Protein AF-A0A929SPZ2-F1 (afdb_monomer_lite)

pLDDT: mean 87.21, std 8.72, range [44.34, 96.0]

Sequence (78 aa):
MFPVSDKSKDVAEALISELNKYGNKLRLNLKNAVKNISESDGKISVLDSKGDTNIFDKCIIATGGKSYPLTGSTGDRI

Foldseek 3Di:
DAPPVNDPVVVVVVVVVVVCVVPPVDDDDPPWAWDDWDDDPQWIWTQTPVRDIDIDNDDDDDQADCPDVVVRRNHSVD

Radius of gyration: 15.69 Å; chains: 1; bounding box: 32×33×41 Å

Structure (mmCIF, N/CA/C/O backbone):
data_AF-A0A929SPZ2-F1
#
_entry.id   AF-A0A929SPZ2-F1
#
loop_
_atom_site.group_PDB
_atom_site.id
_atom_site.type_symbol
_atom_site.label_atom_id
_atom_site.label_alt_id
_atom_site.label_comp_id
_atom_site.label_asym_id
_atom_site.label_entity_id
_atom_site.label_seq_id
_atom_site.pdbx_PDB_ins_code
_atom_site.Cartn_x
_atom_site.Cartn_y
_atom_site.Cartn_z
_atom_site.occupancy
_atom_site.B_iso_or_equiv
_atom_site.auth_seq_id
_atom_site.auth_comp_id
_atom_site.auth_asym_id
_atom_site.auth_atom_id
_atom_site.pdbx_PDB_model_num
ATOM 1 N N . MET A 1 1 ? 2.360 -10.121 -21.279 1.00 77.50 1 MET A N 1
ATOM 2 C CA . MET A 1 1 ? 2.382 -8.709 -21.723 1.00 77.50 1 MET A CA 1
ATOM 3 C C . MET A 1 1 ? 3.405 -7.993 -20.852 1.00 77.50 1 MET A C 1
ATOM 5 O O . MET A 1 1 ? 3.383 -8.239 -19.654 1.00 77.50 1 MET A O 1
ATOM 9 N N . PHE A 1 2 ? 4.305 -7.195 -21.431 1.00 89.88 2 PHE A N 1
ATOM 10 C CA . PHE A 1 2 ? 5.410 -6.525 -20.726 1.00 89.88 2 PHE A CA 1
ATOM 11 C C . PHE A 1 2 ? 5.577 -5.091 -21.251 1.00 89.88 2 PHE A C 1
ATOM 13 O O . PHE A 1 2 ? 5.177 -4.832 -22.392 1.00 89.88 2 PHE A O 1
ATOM 20 N N . PRO A 1 3 ? 6.115 -4.152 -20.449 1.00 90.19 3 PRO A N 1
ATOM 21 C CA . PRO A 1 3 ? 6.454 -2.822 -20.943 1.00 90.19 3 PRO A CA 1
ATOM 22 C C . PRO A 1 3 ? 7.508 -2.922 -22.052 1.00 90.19 3 PRO A C 1
ATOM 24 O O . PRO A 1 3 ? 8.390 -3.773 -21.998 1.00 90.19 3 PRO A O 1
ATOM 27 N N . VAL A 1 4 ? 7.439 -2.032 -23.047 1.00 94.31 4 VAL A N 1
ATOM 28 C CA . VAL A 1 4 ? 8.381 -2.020 -24.188 1.00 94.31 4 VAL A CA 1
ATOM 29 C C . VAL A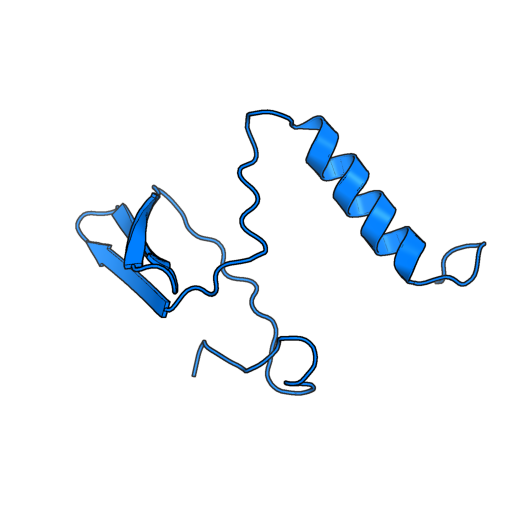 1 4 ? 9.833 -1.829 -23.732 1.00 94.31 4 VAL A C 1
ATOM 31 O O . VAL A 1 4 ? 10.755 -2.333 -24.360 1.00 94.31 4 VAL A O 1
ATOM 34 N N . SER A 1 5 ? 10.034 -1.124 -22.621 1.00 91.69 5 SER A N 1
ATOM 35 C CA . SER A 1 5 ? 11.335 -0.908 -21.985 1.00 91.69 5 SER A CA 1
ATOM 36 C C . SER A 1 5 ? 11.881 -2.120 -21.227 1.00 91.69 5 SER A C 1
ATOM 38 O O . SER A 1 5 ? 13.006 -2.055 -20.734 1.00 91.69 5 SER A O 1
ATOM 40 N N . ASP A 1 6 ? 11.071 -3.170 -21.073 1.00 91.31 6 ASP A N 1
ATOM 41 C CA . ASP A 1 6 ? 11.338 -4.362 -20.264 1.00 91.31 6 ASP A CA 1
ATOM 42 C C . ASP A 1 6 ? 11.651 -4.069 -18.779 1.00 91.31 6 ASP A C 1
ATOM 44 O O . ASP A 1 6 ? 12.227 -4.876 -18.052 1.00 91.31 6 ASP A O 1
ATOM 48 N N . LYS A 1 7 ? 11.254 -2.886 -18.288 1.00 93.88 7 LYS A N 1
ATOM 49 C CA . LYS A 1 7 ? 11.453 -2.451 -16.899 1.00 93.88 7 LYS A CA 1
ATOM 50 C C . LYS A 1 7 ? 10.135 -2.462 -16.139 1.00 93.88 7 LYS A C 1
ATOM 52 O O . LYS A 1 7 ? 9.236 -1.676 -16.420 1.00 93.88 7 LYS A O 1
ATOM 57 N N . SER A 1 8 ? 10.038 -3.290 -15.098 1.00 91.75 8 SER A N 1
ATOM 58 C CA . SER A 1 8 ? 8.866 -3.326 -14.203 1.00 91.75 8 SER A CA 1
ATOM 59 C C . SER A 1 8 ? 8.586 -1.982 -13.518 1.00 91.75 8 SER A C 1
ATOM 61 O O . SER A 1 8 ? 7.430 -1.657 -13.240 1.00 91.75 8 SER A O 1
ATOM 63 N N . LYS A 1 9 ? 9.636 -1.182 -13.292 1.00 92.56 9 LYS A N 1
ATOM 64 C CA . LYS A 1 9 ? 9.558 0.165 -12.714 1.00 92.56 9 LYS A CA 1
ATOM 65 C C . LYS A 1 9 ? 8.613 1.080 -13.496 1.00 92.56 9 LYS A C 1
ATOM 67 O O . LYS A 1 9 ? 7.868 1.836 -12.882 1.00 92.56 9 LYS A O 1
ATOM 72 N N . ASP A 1 10 ? 8.583 0.950 -14.816 1.00 92.94 10 ASP A N 1
ATOM 73 C CA . ASP A 1 10 ? 7.805 1.824 -15.693 1.00 92.94 10 ASP A CA 1
ATOM 74 C C . ASP A 1 10 ? 6.298 1.651 -15.469 1.00 92.94 10 ASP A C 1
ATOM 76 O O . ASP A 1 10 ? 5.537 2.614 -15.532 1.00 92.94 10 ASP A O 1
ATOM 80 N N . VAL A 1 11 ? 5.858 0.436 -15.124 1.00 93.56 11 VAL A N 1
ATOM 81 C CA . VAL A 1 11 ? 4.457 0.172 -14.768 1.00 93.56 11 VAL A CA 1
ATOM 82 C C . VAL A 1 11 ? 4.093 0.881 -13.462 1.00 93.56 11 VAL A C 1
ATOM 84 O O . VAL A 1 11 ? 3.048 1.524 -13.375 1.00 93.56 11 VAL A O 1
ATOM 87 N N . ALA A 1 12 ? 4.960 0.804 -12.448 1.00 91.38 12 ALA A N 1
ATOM 88 C CA . ALA A 1 12 ? 4.734 1.475 -11.169 1.00 91.38 12 ALA A CA 1
ATOM 89 C C . ALA A 1 12 ? 4.747 3.006 -11.318 1.00 91.38 12 ALA A C 1
ATOM 91 O O . ALA A 1 12 ? 3.881 3.689 -10.772 1.00 91.38 12 ALA A O 1
ATOM 92 N N . GLU A 1 13 ? 5.688 3.548 -12.092 1.00 91.38 13 GLU A N 1
ATOM 93 C CA . GLU A 1 13 ? 5.784 4.984 -12.369 1.00 91.38 13 GLU A CA 1
ATOM 94 C C . GLU A 1 13 ? 4.568 5.507 -13.138 1.00 91.38 13 GLU A C 1
ATOM 96 O O . GLU A 1 13 ? 4.063 6.579 -12.803 1.00 91.38 13 GLU A O 1
ATOM 101 N N . ALA A 1 14 ? 4.045 4.743 -14.101 1.00 92.94 14 ALA A N 1
ATOM 102 C CA . ALA A 1 14 ? 2.819 5.101 -14.810 1.00 92.94 14 ALA A CA 1
ATOM 103 C C . ALA A 1 14 ? 1.621 5.230 -13.852 1.00 92.94 14 ALA A C 1
ATOM 105 O O . ALA A 1 14 ? 0.888 6.217 -13.914 1.00 92.94 14 ALA A O 1
ATOM 106 N N . LEU A 1 15 ? 1.456 4.286 -12.918 1.00 90.81 15 LEU A N 1
ATOM 107 C CA . LEU A 1 15 ? 0.388 4.336 -11.912 1.00 90.81 15 LEU A CA 1
ATOM 108 C C . LEU A 1 15 ? 0.559 5.515 -10.946 1.00 90.81 15 LEU A C 1
ATOM 110 O O . LEU A 1 15 ? -0.408 6.213 -10.650 1.00 90.81 15 LEU A O 1
ATOM 114 N N . ILE A 1 16 ? 1.782 5.769 -10.474 1.00 88.69 16 ILE A N 1
ATOM 115 C CA . ILE A 1 16 ? 2.077 6.914 -9.599 1.00 88.69 16 ILE A CA 1
ATOM 116 C C . ILE A 1 16 ? 1.801 8.234 -10.330 1.00 88.69 16 ILE A C 1
ATOM 118 O O . ILE A 1 16 ? 1.212 9.146 -9.753 1.00 88.69 16 ILE A O 1
ATOM 122 N N . SER A 1 17 ? 2.188 8.337 -11.604 1.00 90.19 17 SER A N 1
ATOM 123 C CA . SER A 1 17 ? 1.916 9.509 -12.440 1.00 90.19 17 SER A CA 1
ATOM 124 C C . SER A 1 17 ? 0.415 9.755 -12.588 1.00 90.19 17 SER A C 1
ATOM 126 O O . SER A 1 17 ? -0.038 10.887 -12.414 1.00 90.19 17 SER A O 1
ATOM 128 N N . GLU A 1 18 ? -0.368 8.701 -12.823 1.00 91.25 18 GLU A N 1
ATOM 129 C CA . GLU A 1 18 ? -1.826 8.799 -12.909 1.00 91.25 18 GLU A CA 1
ATOM 130 C C . GLU A 1 18 ? -2.443 9.259 -11.583 1.00 91.25 18 GLU A C 1
ATOM 132 O O . GLU A 1 18 ? -3.258 10.179 -11.562 1.00 91.25 18 GLU A O 1
ATOM 137 N N . LEU A 1 19 ? -1.994 8.694 -10.459 1.00 88.19 19 LEU A N 1
ATOM 138 C CA . LEU A 1 19 ? -2.440 9.090 -9.122 1.00 88.19 19 LEU A CA 1
ATOM 139 C C . LEU A 1 19 ? -2.123 10.561 -8.812 1.00 88.19 19 LEU A C 1
ATOM 141 O O . LEU A 1 19 ? -2.957 11.267 -8.242 1.00 88.19 19 LEU A O 1
ATOM 145 N N . ASN A 1 20 ? -0.957 11.053 -9.231 1.00 85.69 20 ASN A N 1
ATOM 146 C CA . ASN A 1 20 ? -0.547 12.440 -9.008 1.00 85.69 20 ASN A CA 1
ATOM 147 C C . ASN A 1 20 ? -1.444 13.459 -9.730 1.00 85.69 20 ASN A C 1
ATOM 149 O O . ASN A 1 20 ? -1.568 14.590 -9.257 1.00 85.69 20 ASN A O 1
ATOM 153 N N . LYS A 1 21 ? -2.134 13.076 -10.815 1.00 89.38 21 LYS A N 1
ATOM 154 C CA . LYS A 1 21 ? -3.112 13.951 -11.494 1.00 89.38 21 LYS A CA 1
ATOM 155 C C . LYS A 1 21 ? -4.302 14.311 -10.600 1.00 89.38 21 LYS A C 1
ATOM 157 O O . LYS A 1 21 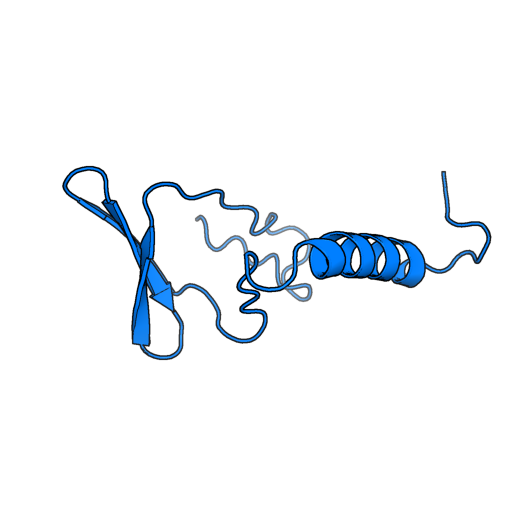? -4.932 15.345 -10.811 1.00 89.38 21 LYS A O 1
ATOM 162 N N . TYR A 1 22 ? -4.594 13.501 -9.581 1.00 86.06 22 TYR A N 1
ATOM 163 C CA . TYR A 1 22 ? -5.656 13.770 -8.607 1.00 86.06 22 TYR A CA 1
ATOM 164 C C . TYR A 1 22 ? -5.231 14.751 -7.495 1.00 86.06 22 TYR A C 1
ATOM 166 O O . TYR A 1 22 ? -6.081 15.194 -6.715 1.00 86.06 22 TYR A O 1
ATOM 174 N N . GLY A 1 23 ? -3.947 15.139 -7.451 1.00 74.62 23 GLY A N 1
ATOM 175 C CA . GLY A 1 23 ? -3.407 16.220 -6.625 1.00 74.62 23 GLY A CA 1
ATOM 176 C C . GLY A 1 23 ? -3.845 16.161 -5.159 1.00 74.62 23 GLY A C 1
ATOM 177 O O . GLY A 1 23 ? -3.725 15.137 -4.492 1.00 74.62 23 GLY A O 1
ATOM 178 N N . ASN A 1 24 ? -4.408 17.271 -4.670 1.00 68.56 24 ASN A N 1
ATOM 179 C CA . ASN A 1 24 ? -4.766 17.493 -3.261 1.00 68.56 24 ASN A CA 1
ATOM 180 C C . ASN A 1 24 ? -5.861 16.555 -2.719 1.00 68.56 24 ASN A C 1
ATOM 182 O O . ASN A 1 24 ? -6.102 16.536 -1.512 1.00 68.56 24 ASN A O 1
ATOM 186 N N . LYS A 1 25 ? -6.559 15.812 -3.589 1.00 74.88 25 LYS A N 1
ATOM 187 C CA . LYS A 1 25 ? -7.598 14.851 -3.180 1.00 74.88 25 LYS A CA 1
ATOM 188 C C . LYS A 1 25 ? -7.009 13.524 -2.705 1.00 74.88 25 LYS A C 1
ATOM 190 O O . LYS A 1 25 ? -7.722 12.737 -2.089 1.00 74.88 25 LYS A O 1
ATOM 195 N N . LEU A 1 26 ? -5.728 13.279 -2.980 1.00 78.12 26 LEU A N 1
ATOM 196 C CA . LEU A 1 26 ? -5.033 12.059 -2.608 1.00 78.12 26 LEU A CA 1
ATOM 197 C C . LEU A 1 26 ? -4.025 12.347 -1.491 1.00 78.12 26 LEU A C 1
ATOM 199 O O . LEU A 1 26 ? -3.077 13.108 -1.664 1.00 78.12 26 LEU A O 1
ATOM 203 N N . ARG A 1 27 ? -4.205 11.699 -0.337 1.00 76.38 27 ARG A N 1
ATOM 204 C CA . ARG A 1 27 ? -3.192 11.657 0.725 1.00 76.38 27 ARG A CA 1
ATOM 205 C C . ARG A 1 27 ? -2.470 10.318 0.664 1.00 76.38 27 ARG A C 1
ATOM 207 O O . ARG A 1 27 ? -3.037 9.291 1.019 1.00 76.38 27 ARG A O 1
ATOM 214 N N . LEU A 1 28 ? -1.220 10.342 0.212 1.00 77.88 28 LEU A N 1
ATOM 215 C CA . LEU A 1 28 ? -0.343 9.173 0.184 1.00 77.88 28 LEU A CA 1
ATOM 216 C C . LEU A 1 28 ? 0.505 9.132 1.456 1.00 77.88 28 LEU A C 1
ATOM 218 O O . LEU A 1 28 ? 1.354 9.996 1.668 1.00 77.88 28 LEU A O 1
ATOM 222 N N . ASN A 1 29 ? 0.308 8.103 2.280 1.00 76.62 29 ASN A N 1
ATOM 223 C CA . ASN A 1 29 ? 1.206 7.786 3.385 1.00 76.62 29 ASN A CA 1
ATOM 224 C C . ASN A 1 29 ? 1.935 6.472 3.089 1.00 76.62 29 ASN A C 1
ATOM 226 O O . ASN A 1 29 ? 1.405 5.392 3.318 1.00 76.62 29 ASN A O 1
ATOM 230 N N . LEU A 1 30 ? 3.147 6.582 2.542 1.00 77.88 30 LEU A N 1
ATOM 231 C CA . LEU A 1 30 ? 3.978 5.432 2.161 1.00 77.88 30 LEU A CA 1
ATOM 232 C C . LEU A 1 30 ? 4.996 5.037 3.239 1.00 77.88 30 LEU A C 1
ATOM 234 O O . LEU A 1 30 ? 5.758 4.095 3.045 1.00 77.88 30 LEU A O 1
ATOM 238 N N . LYS A 1 31 ? 5.074 5.796 4.338 1.00 80.75 31 LYS A N 1
ATOM 239 C CA . LYS A 1 31 ? 6.141 5.651 5.339 1.00 80.75 31 LYS A CA 1
ATOM 240 C C . LYS A 1 31 ? 5.672 5.001 6.632 1.00 80.75 31 LYS A C 1
ATOM 242 O O . LYS A 1 31 ? 6.497 4.433 7.340 1.00 80.75 31 LYS A O 1
ATOM 247 N N . ASN A 1 32 ? 4.383 5.097 6.946 1.00 87.62 32 ASN A N 1
ATOM 248 C CA . ASN A 1 32 ? 3.848 4.588 8.200 1.00 87.62 32 ASN A CA 1
ATOM 249 C C . ASN A 1 32 ? 3.039 3.322 7.929 1.00 87.62 32 ASN A C 1
ATOM 251 O O . ASN A 1 32 ? 2.136 3.324 7.093 1.00 87.62 32 ASN A O 1
ATOM 255 N N . ALA A 1 33 ? 3.348 2.255 8.660 1.00 90.00 33 ALA A N 1
ATOM 256 C CA . ALA A 1 33 ? 2.550 1.038 8.623 1.00 90.00 33 ALA A CA 1
ATOM 257 C C . ALA A 1 33 ? 1.261 1.238 9.427 1.00 90.00 33 ALA A C 1
ATOM 259 O O . ALA A 1 33 ? 1.271 1.901 10.465 1.00 90.00 33 ALA A O 1
ATOM 260 N N . VAL A 1 34 ? 0.162 0.634 8.984 1.00 91.50 34 VAL A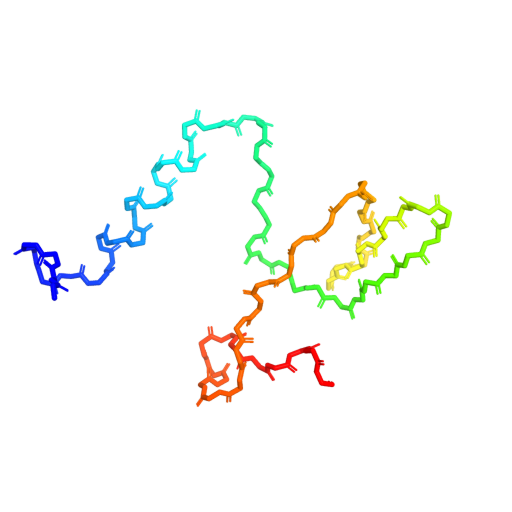 N 1
ATOM 261 C CA . VAL A 1 34 ? -1.073 0.580 9.774 1.00 91.50 34 VAL A CA 1
ATOM 262 C C . VAL A 1 34 ? -0.902 -0.454 10.886 1.00 91.50 34 VAL A C 1
ATOM 264 O O . VAL A 1 34 ? -0.435 -1.563 10.639 1.00 91.50 34 VAL A O 1
ATOM 267 N N . LYS A 1 35 ? -1.252 -0.087 12.120 1.00 92.56 35 LYS A N 1
ATOM 268 C CA . LYS A 1 35 ? -1.176 -0.952 13.306 1.00 92.56 35 LYS A CA 1
ATOM 269 C C . LYS A 1 35 ? -2.526 -1.509 13.720 1.00 92.56 35 LYS A C 1
ATOM 271 O O . LYS A 1 35 ? -2.585 -2.635 14.201 1.00 92.56 35 LYS A O 1
ATOM 276 N N . ASN A 1 36 ? -3.590 -0.726 13.571 1.00 92.44 36 ASN A N 1
ATOM 277 C CA . ASN A 1 36 ? -4.936 -1.158 13.920 1.00 92.44 36 ASN A CA 1
ATOM 278 C C . ASN A 1 36 ? -5.972 -0.462 13.031 1.00 92.44 36 ASN A C 1
A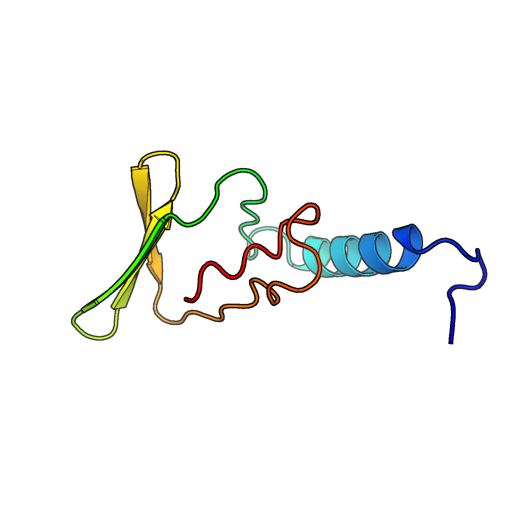TOM 280 O O . ASN A 1 36 ? -5.779 0.687 12.628 1.00 92.44 36 ASN A O 1
ATOM 284 N N . ILE A 1 37 ? -7.058 -1.171 12.742 1.00 93.06 37 ILE A N 1
ATOM 285 C CA . ILE A 1 37 ? -8.253 -0.634 12.102 1.00 93.06 37 ILE A CA 1
ATOM 286 C C . ILE A 1 37 ? -9.442 -1.059 12.959 1.00 93.06 37 ILE A C 1
ATOM 288 O O . ILE A 1 37 ? -9.639 -2.253 13.184 1.00 93.06 37 ILE A O 1
ATOM 292 N N . SER A 1 38 ? -10.244 -0.096 13.398 1.00 94.44 38 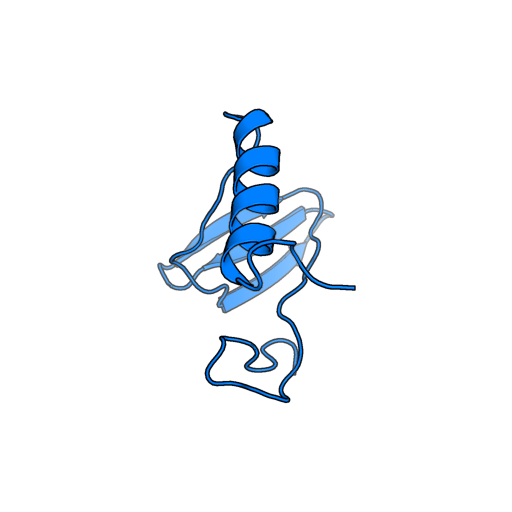SER A N 1
ATOM 293 C CA . SER A 1 38 ? -11.481 -0.337 14.137 1.00 94.44 38 SER A CA 1
ATOM 294 C C . SER A 1 38 ? -12.645 0.410 13.498 1.00 94.44 38 SER A C 1
ATOM 296 O O . SER A 1 38 ? -12.457 1.408 12.802 1.00 94.44 38 SER A O 1
ATOM 298 N N . GLU A 1 39 ? -13.857 -0.089 13.714 1.00 94.56 39 GLU A N 1
ATOM 299 C CA . GLU A 1 39 ? -15.089 0.535 13.241 1.00 94.56 39 GLU A CA 1
ATOM 300 C C . GLU A 1 39 ? -16.025 0.756 14.430 1.00 94.56 39 GLU A C 1
ATOM 302 O O . GLU A 1 39 ? -16.173 -0.122 15.279 1.00 94.56 39 GLU A O 1
ATOM 307 N N . SER A 1 40 ? -16.582 1.962 14.520 1.00 93.44 40 SER A N 1
ATOM 308 C CA . SER A 1 40 ? -17.595 2.344 15.506 1.00 93.44 40 SER A CA 1
ATOM 309 C C . SER A 1 40 ? -18.517 3.370 14.870 1.00 93.44 40 SER A C 1
ATOM 311 O O . SER A 1 40 ? -18.044 4.321 14.244 1.00 93.44 40 SER A O 1
ATOM 313 N N . ASP A 1 41 ? -19.823 3.191 15.047 1.00 91.81 41 ASP A N 1
ATOM 314 C CA . ASP A 1 41 ? -20.857 4.127 14.592 1.00 91.81 41 ASP A CA 1
ATOM 315 C C . ASP A 1 41 ? -20.754 4.496 13.096 1.00 91.81 41 ASP A C 1
ATOM 317 O O . ASP A 1 41 ? -20.998 5.637 12.695 1.00 91.81 41 ASP A O 1
ATOM 321 N N . GLY A 1 42 ? -20.363 3.542 12.243 1.00 92.06 42 GLY A N 1
ATOM 322 C CA . GLY A 1 42 ? -20.219 3.751 10.801 1.00 92.06 42 GLY A CA 1
ATOM 323 C C . GLY A 1 42 ? -18.978 4.553 10.403 1.00 92.06 42 GLY A C 1
ATOM 324 O O . GLY A 1 42 ? -18.886 5.017 9.263 1.00 92.06 42 GLY A O 1
ATOM 325 N N . LYS A 1 43 ? -18.024 4.742 11.320 1.00 95.75 43 LYS A N 1
ATOM 326 C CA . LYS A 1 43 ? -16.742 5.413 11.081 1.00 95.75 43 LYS A CA 1
ATOM 327 C C . LYS A 1 43 ? -15.592 4.444 11.295 1.00 95.75 43 LYS A C 1
ATOM 329 O O . LYS A 1 43 ? -15.570 3.682 12.257 1.00 95.75 43 LYS A O 1
ATOM 334 N N . ILE A 1 44 ? -14.598 4.523 10.419 1.00 96.00 44 ILE A N 1
ATOM 335 C CA . ILE A 1 44 ? -13.410 3.673 10.460 1.00 96.00 44 ILE A CA 1
ATOM 336 C C . ILE A 1 44 ? -12.248 4.483 11.017 1.00 96.00 44 ILE A C 1
ATOM 338 O O . ILE A 1 44 ? -11.869 5.498 10.434 1.00 96.00 44 ILE A O 1
ATOM 342 N N . SER A 1 45 ? -11.666 4.013 12.113 1.00 95.31 45 SER A N 1
ATOM 343 C CA . SER A 1 45 ? -10.464 4.577 12.721 1.00 95.31 45 SER A CA 1
ATOM 344 C C . SER A 1 45 ? -9.249 3.740 12.343 1.00 95.31 45 SER A C 1
ATOM 346 O O . SER A 1 45 ? -9.253 2.521 12.492 1.00 95.31 45 SER A O 1
ATOM 348 N N . VAL A 1 46 ? -8.200 4.395 11.853 1.00 93.69 46 VAL A N 1
ATOM 349 C CA . VAL A 1 46 ? -6.946 3.764 11.431 1.00 93.69 46 VAL A CA 1
ATOM 350 C C . VAL A 1 46 ? -5.811 4.329 12.272 1.00 93.69 46 VAL A C 1
ATOM 352 O O . VAL A 1 46 ? -5.479 5.508 12.141 1.00 93.69 46 VAL A O 1
ATOM 355 N N . LEU A 1 47 ? -5.222 3.484 13.117 1.00 93.56 47 LEU A N 1
ATOM 356 C CA . LEU A 1 47 ? -4.040 3.797 13.916 1.00 93.56 47 LEU A CA 1
ATOM 357 C C . LEU A 1 47 ? -2.789 3.414 13.131 1.00 93.56 47 LEU A C 1
ATOM 359 O O . LEU A 1 47 ? -2.637 2.253 12.736 1.00 93.56 47 LEU A O 1
ATOM 363 N N . ASP A 1 48 ? -1.879 4.358 12.928 1.00 92.81 48 ASP A N 1
ATOM 364 C CA . ASP A 1 48 ? -0.604 4.097 12.268 1.00 92.81 48 ASP A CA 1
ATOM 365 C C . ASP A 1 48 ? 0.548 3.837 13.256 1.00 92.81 48 ASP A C 1
ATOM 367 O O . ASP A 1 48 ? 0.417 3.935 14.477 1.00 92.81 48 ASP A O 1
ATOM 371 N N . SER A 1 49 ? 1.713 3.474 12.722 1.00 90.44 49 SER A N 1
ATOM 372 C CA . SER A 1 49 ? 2.911 3.171 13.506 1.00 90.44 49 SER A CA 1
ATOM 373 C C . SER A 1 49 ? 3.524 4.374 14.225 1.00 90.44 49 SER A C 1
ATOM 375 O O . SER A 1 49 ? 4.429 4.172 15.032 1.00 90.44 49 SER A O 1
ATOM 377 N N . LYS A 1 50 ? 3.089 5.604 13.927 1.00 92.00 50 LYS A N 1
ATOM 378 C CA . LYS A 1 50 ? 3.483 6.814 14.663 1.00 92.00 50 LYS A CA 1
ATOM 379 C C . LYS A 1 50 ? 2.550 7.117 15.834 1.00 92.00 50 LYS A C 1
ATOM 381 O O . LYS A 1 50 ? 2.888 7.962 16.655 1.00 92.00 50 LYS A O 1
ATOM 386 N N . GLY A 1 51 ? 1.427 6.408 15.933 1.00 92.44 51 GLY A N 1
ATOM 387 C CA . GLY A 1 51 ? 0.383 6.674 16.916 1.00 92.44 51 GLY A CA 1
ATOM 388 C C . GLY A 1 51 ? -0.691 7.638 16.409 1.00 92.44 51 GLY A C 1
ATOM 389 O O . GLY A 1 51 ? -1.603 7.968 17.166 1.00 92.44 51 GLY A O 1
ATOM 390 N N . ASP A 1 52 ? -0.625 8.066 15.145 1.00 92.06 52 ASP A N 1
ATOM 391 C CA . ASP A 1 52 ? -1.630 8.949 14.565 1.00 92.06 52 ASP A CA 1
ATOM 392 C C . ASP A 1 52 ? -2.899 8.147 14.255 1.00 92.06 52 ASP A C 1
ATOM 394 O O . ASP A 1 52 ? -2.850 7.077 13.639 1.00 92.06 52 ASP A O 1
ATOM 398 N N . THR A 1 53 ? -4.055 8.679 14.661 1.00 93.31 53 THR A N 1
ATOM 399 C CA . THR A 1 53 ? -5.364 8.091 14.349 1.00 93.31 53 THR A CA 1
ATOM 400 C C . THR A 1 53 ? -6.062 8.907 13.271 1.00 93.31 53 THR A C 1
ATOM 402 O O . THR A 1 53 ? -6.293 10.104 13.431 1.00 93.31 53 THR A O 1
ATOM 405 N N . ASN A 1 54 ? -6.420 8.250 12.170 1.00 91.12 54 ASN A N 1
ATOM 406 C CA . ASN A 1 54 ? -7.124 8.858 11.045 1.00 91.12 54 ASN A CA 1
ATOM 407 C C . ASN A 1 54 ? -8.526 8.254 10.908 1.00 91.12 54 ASN A C 1
ATOM 409 O O . ASN A 1 54 ? -8.673 7.035 10.980 1.00 91.12 54 ASN A O 1
ATOM 413 N N . ILE A 1 55 ? -9.540 9.098 10.692 1.00 93.94 55 ILE A N 1
ATOM 414 C CA . ILE A 1 55 ? -10.948 8.681 10.601 1.00 93.94 55 ILE A CA 1
ATOM 415 C C . ILE A 1 55 ? -11.437 8.783 9.155 1.00 93.94 55 ILE A C 1
ATOM 417 O O . ILE A 1 55 ? -11.231 9.804 8.496 1.00 93.94 55 ILE A O 1
ATOM 421 N N . PHE A 1 56 ? -12.117 7.739 8.680 1.00 92.44 56 PHE A N 1
ATOM 422 C CA . PHE A 1 56 ? -12.658 7.642 7.326 1.00 92.44 56 PHE A CA 1
ATOM 423 C C . PHE A 1 56 ? -14.086 7.089 7.321 1.00 92.44 56 PHE A C 1
ATOM 425 O O . PHE A 1 56 ? -14.474 6.322 8.199 1.00 92.44 56 PHE A O 1
ATOM 432 N N . ASP A 1 57 ? -14.854 7.429 6.285 1.00 94.38 57 ASP A N 1
ATOM 433 C CA . ASP A 1 57 ? -16.191 6.857 6.060 1.00 94.38 57 ASP A CA 1
ATOM 434 C C . ASP A 1 57 ? -16.137 5.452 5.442 1.00 94.38 57 ASP A C 1
ATOM 436 O O . ASP A 1 57 ? -17.078 4.673 5.557 1.00 94.38 57 ASP A O 1
ATOM 440 N N . LYS A 1 58 ? -15.054 5.137 4.718 1.00 91.12 58 LYS A N 1
ATOM 441 C CA . LYS A 1 58 ? -14.862 3.872 3.996 1.00 91.12 58 LYS A CA 1
ATOM 442 C C . LYS A 1 58 ? -13.385 3.491 3.975 1.00 91.12 58 LYS A C 1
ATOM 444 O O . LYS A 1 58 ? -12.520 4.363 3.943 1.00 91.12 58 LYS A O 1
ATOM 449 N N . CYS A 1 59 ? -13.102 2.190 3.935 1.00 90.75 59 CYS A N 1
ATOM 450 C CA . CYS A 1 59 ? -11.749 1.644 3.866 1.00 90.75 59 CYS A CA 1
ATOM 451 C C . CYS A 1 59 ? -11.678 0.533 2.815 1.00 90.75 59 CYS A C 1
ATOM 453 O O . CYS A 1 59 ? -12.545 -0.337 2.753 1.00 90.75 59 CYS A O 1
ATOM 455 N N . ILE A 1 60 ? -10.625 0.560 2.001 1.00 91.12 60 ILE A N 1
ATOM 456 C CA . ILE A 1 60 ? -10.236 -0.533 1.111 1.00 91.12 60 ILE A CA 1
ATOM 457 C C . ILE A 1 60 ? -8.875 -0.992 1.602 1.00 91.12 60 ILE A C 1
ATOM 459 O O . ILE A 1 60 ? -7.960 -0.179 1.711 1.00 91.12 60 ILE A O 1
ATOM 463 N N . ILE A 1 61 ? -8.725 -2.284 1.882 1.00 89.88 61 ILE A N 1
ATOM 464 C CA . ILE A 1 61 ? -7.448 -2.822 2.346 1.00 89.88 61 ILE A CA 1
ATOM 465 C C . ILE A 1 61 ? -6.866 -3.793 1.309 1.00 89.88 61 ILE A C 1
ATOM 467 O O . ILE A 1 61 ? -7.508 -4.748 0.862 1.00 89.88 61 ILE A O 1
ATOM 471 N N . ALA A 1 62 ? -5.632 -3.503 0.903 1.00 90.31 62 ALA A N 1
ATOM 472 C CA . ALA A 1 62 ? -4.936 -4.112 -0.228 1.00 90.31 62 ALA A CA 1
ATOM 473 C C . ALA A 1 62 ? -3.467 -4.414 0.130 1.00 90.31 62 ALA A C 1
ATOM 475 O O . ALA A 1 62 ? -2.559 -4.156 -0.649 1.00 90.31 62 ALA A O 1
ATOM 476 N N . THR A 1 63 ? -3.232 -4.953 1.332 1.00 88.69 63 THR A N 1
ATOM 477 C CA . THR A 1 63 ? -1.903 -5.241 1.914 1.00 88.69 63 THR A CA 1
ATOM 478 C C . THR A 1 63 ? -1.153 -6.414 1.266 1.00 88.69 63 THR A C 1
ATOM 480 O O . THR A 1 63 ? -0.039 -6.739 1.666 1.00 88.69 63 THR A O 1
ATOM 483 N N . GLY A 1 64 ? -1.739 -7.061 0.255 1.00 88.31 64 GLY A N 1
ATOM 484 C CA . GLY A 1 64 ? -1.185 -8.274 -0.345 1.00 88.31 64 GLY A CA 1
ATOM 485 C C . GLY A 1 64 ? -1.370 -9.516 0.538 1.00 88.31 64 GLY A C 1
ATOM 486 O O . GLY A 1 64 ? -2.244 -9.556 1.403 1.00 88.31 64 GLY A O 1
ATOM 487 N N . GLY A 1 65 ? -0.582 -10.557 0.256 1.00 87.56 65 GLY A N 1
ATOM 488 C CA . GLY A 1 65 ? -0.614 -11.851 0.950 1.00 87.56 65 GLY A CA 1
ATOM 489 C C . GLY A 1 65 ? 0.576 -12.057 1.891 1.00 87.56 65 GLY A C 1
ATOM 490 O O . GLY A 1 65 ? 1.046 -11.101 2.495 1.00 87.56 65 GLY A O 1
ATOM 491 N N . LYS A 1 66 ? 1.058 -13.307 1.999 1.00 87.38 66 LYS A N 1
ATOM 492 C CA . LYS A 1 66 ? 2.229 -13.707 2.815 1.00 87.38 66 LYS A CA 1
ATOM 493 C C . LYS A 1 66 ? 3.340 -14.403 2.010 1.00 87.38 66 LYS A C 1
ATOM 495 O O . LYS A 1 66 ? 4.348 -14.825 2.564 1.00 87.38 66 LYS A O 1
ATOM 500 N N . SER A 1 67 ? 3.159 -14.563 0.699 1.00 84.00 67 SER A N 1
ATOM 501 C CA . SER A 1 67 ? 4.058 -15.371 -0.136 1.00 84.00 67 SER A CA 1
ATOM 502 C C . SER A 1 67 ? 5.470 -14.786 -0.254 1.00 84.00 67 SER A C 1
ATOM 504 O O . SER A 1 67 ? 6.418 -15.549 -0.397 1.00 84.00 67 SER A O 1
ATOM 506 N N . TYR A 1 68 ? 5.622 -13.458 -0.151 1.00 83.81 68 TYR A N 1
ATOM 507 C CA . TYR A 1 68 ? 6.920 -12.772 -0.159 1.00 83.81 68 TYR A CA 1
ATOM 508 C C . TYR A 1 68 ? 6.955 -11.644 0.894 1.00 83.81 68 TYR A C 1
ATOM 510 O O . TYR A 1 68 ? 6.759 -10.472 0.567 1.00 83.81 68 TYR A O 1
ATOM 518 N N . PRO A 1 69 ? 7.219 -11.958 2.176 1.00 81.81 69 PRO A N 1
ATOM 519 C CA . PRO A 1 69 ? 7.143 -10.975 3.263 1.00 81.81 69 PRO A CA 1
ATOM 520 C C . PRO A 1 69 ? 8.124 -9.806 3.136 1.00 81.81 69 PRO A C 1
ATOM 522 O O . PRO A 1 69 ? 7.800 -8.685 3.517 1.00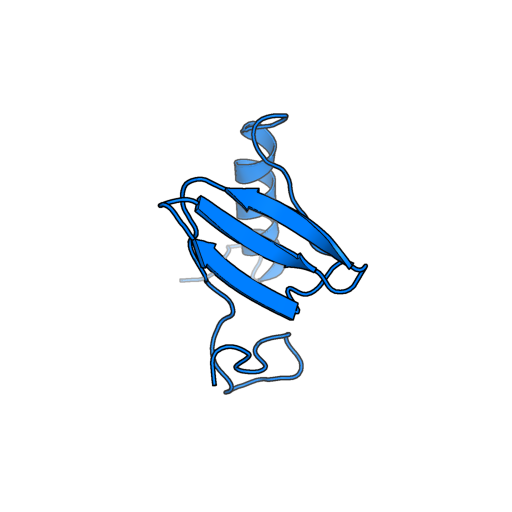 81.81 69 PRO A O 1
ATOM 525 N N . LEU A 1 70 ? 9.301 -10.036 2.543 1.00 86.00 70 LEU A N 1
ATOM 526 C CA . LEU A 1 70 ? 10.337 -9.009 2.371 1.00 86.00 70 LEU A CA 1
ATOM 527 C C . LEU A 1 70 ? 9.912 -7.852 1.452 1.00 86.00 70 LEU A C 1
ATOM 529 O O . LEU A 1 70 ? 10.518 -6.787 1.505 1.00 86.00 70 LEU A O 1
ATOM 533 N N . THR A 1 71 ? 8.869 -8.029 0.635 1.00 83.50 71 THR A N 1
ATOM 534 C CA . THR A 1 71 ? 8.314 -6.960 -0.213 1.00 83.50 71 THR A CA 1
ATOM 535 C C . THR A 1 71 ? 7.203 -6.167 0.484 1.00 83.50 71 THR A C 1
ATOM 537 O O . THR A 1 71 ? 6.506 -5.397 -0.171 1.00 83.50 71 THR A O 1
ATOM 540 N N . GLY A 1 72 ? 6.992 -6.382 1.788 1.00 81.56 72 GLY A N 1
ATOM 541 C CA . GLY A 1 72 ? 5.925 -5.757 2.578 1.00 81.56 72 GLY A CA 1
ATOM 542 C C . GLY A 1 72 ? 4.613 -6.547 2.614 1.00 81.56 72 GLY A C 1
ATOM 543 O O . GLY A 1 72 ? 3.686 -6.142 3.303 1.00 81.56 72 GLY A O 1
ATOM 544 N N . SER A 1 73 ? 4.524 -7.690 1.920 1.00 82.75 73 SER A N 1
ATOM 545 C CA . SER A 1 73 ? 3.367 -8.594 2.003 1.00 82.75 73 SER A CA 1
ATOM 546 C C . SER A 1 73 ? 3.514 -9.548 3.196 1.00 82.75 73 SER A C 1
ATOM 548 O O . SER A 1 73 ? 3.817 -10.732 3.058 1.00 82.75 73 SER A O 1
ATOM 550 N N . THR A 1 74 ? 3.397 -9.002 4.404 1.00 83.25 74 THR A N 1
ATOM 551 C CA . THR A 1 74 ? 3.602 -9.723 5.676 1.00 83.25 74 THR A CA 1
ATOM 552 C C . THR A 1 74 ? 2.367 -10.483 6.152 1.00 83.25 74 THR A C 1
ATOM 554 O O . THR A 1 74 ? 2.457 -11.287 7.080 1.00 83.25 74 THR A O 1
ATOM 557 N N . GLY A 1 75 ? 1.231 -10.310 5.474 1.00 71.50 75 GLY A N 1
ATOM 558 C CA . GLY A 1 75 ? -0.021 -10.948 5.854 1.00 71.50 75 GLY A CA 1
ATOM 559 C C . GLY A 1 75 ? -0.630 -10.342 7.114 1.00 71.50 75 GLY A C 1
ATOM 560 O O . GLY A 1 75 ? -1.259 -11.075 7.863 1.00 71.50 75 GLY A O 1
ATOM 561 N N . ASP A 1 76 ? -0.499 -9.025 7.315 1.00 73.81 76 ASP A N 1
ATOM 562 C CA . ASP A 1 76 ? -1.005 -8.260 8.479 1.00 73.81 76 ASP A CA 1
ATOM 563 C C . ASP A 1 76 ? -2.531 -8.369 8.723 1.00 73.81 76 ASP A C 1
ATOM 565 O O . ASP A 1 76 ? -3.079 -7.728 9.613 1.00 73.81 76 ASP A O 1
ATOM 569 N N . ARG A 1 77 ? -3.236 -9.156 7.903 1.00 57.03 77 ARG A N 1
ATOM 570 C CA . ARG A 1 77 ? -4.651 -9.519 8.027 1.00 57.03 77 ARG A CA 1
ATOM 571 C C . ARG A 1 77 ? -4.903 -10.861 8.735 1.00 57.03 77 ARG A C 1
ATOM 573 O O . ARG A 1 77 ? -6.054 -11.293 8.760 1.00 57.03 77 ARG A O 1
ATOM 580 N N . ILE A 1 78 ? -3.862 -11.531 9.232 1.00 44.34 78 ILE A N 1
ATOM 581 C CA . ILE A 1 78 ? -3.964 -12.771 10.022 1.00 44.34 78 ILE A CA 1
ATOM 582 C C . ILE A 1 78 ? -3.771 -12.444 11.498 1.00 44.34 78 ILE A C 1
ATOM 584 O O . ILE A 1 78 ? -2.782 -11.743 11.803 1.00 44.34 78 ILE A O 1
#

Secondary structure (DSSP, 8-state):
---TT--HHHHHHHHHHHHHTTGGG-----SS-EEEEEEETTEEEEEETTS-EEEES--------SS-GGGT---TT-